Protein AF-K2EAL0-F1 (afdb_monomer)

Structure (mmCIF, N/CA/C/O backbone):
data_AF-K2EAL0-F1
#
_entry.id   AF-K2EAL0-F1
#
loop_
_atom_site.group_PDB
_atom_site.id
_atom_site.type_symbol
_atom_site.label_atom_id
_atom_site.label_alt_id
_atom_site.label_comp_id
_atom_site.label_asym_id
_atom_site.label_entity_id
_atom_site.label_seq_id
_atom_site.pdbx_PDB_ins_code
_atom_site.Cartn_x
_atom_site.Cartn_y
_atom_site.Cartn_z
_atom_site.occupancy
_atom_site.B_iso_o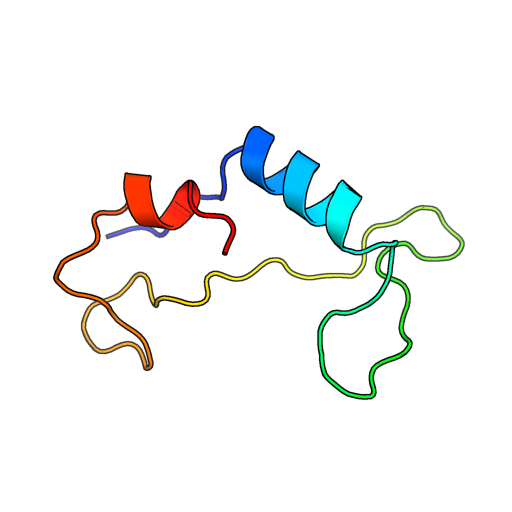r_equiv
_atom_site.auth_seq_id
_atom_site.auth_comp_id
_atom_site.auth_asym_id
_atom_site.auth_atom_id
_atom_site.pdbx_PDB_model_num
ATOM 1 N N . MET A 1 1 ? 15.207 -12.106 -6.164 1.00 60.09 1 MET A N 1
ATOM 2 C CA . MET A 1 1 ? 15.238 -10.677 -5.781 1.00 60.09 1 MET A CA 1
ATOM 3 C C . MET A 1 1 ? 14.310 -10.488 -4.594 1.00 60.09 1 MET A C 1
ATOM 5 O O . MET A 1 1 ? 13.220 -11.045 -4.611 1.00 60.09 1 MET A O 1
ATOM 9 N N . THR A 1 2 ? 14.744 -9.792 -3.545 1.00 69.69 2 THR A N 1
ATOM 10 C CA . THR A 1 2 ? 13.937 -9.611 -2.326 1.00 69.69 2 THR A CA 1
ATOM 11 C C . THR A 1 2 ? 12.954 -8.460 -2.523 1.00 69.69 2 THR A C 1
ATOM 13 O O . THR A 1 2 ? 13.359 -7.360 -2.894 1.00 69.69 2 THR A O 1
ATOM 16 N N . ARG A 1 3 ? 11.660 -8.696 -2.270 1.00 77.12 3 ARG A N 1
ATOM 17 C CA . ARG A 1 3 ? 10.613 -7.666 -2.361 1.00 77.12 3 ARG A CA 1
ATOM 18 C C . ARG A 1 3 ? 10.961 -6.485 -1.447 1.00 77.12 3 ARG A C 1
ATOM 20 O O . ARG A 1 3 ? 11.038 -6.647 -0.232 1.00 77.12 3 ARG A O 1
ATOM 27 N N . LYS A 1 4 ? 11.106 -5.290 -2.026 1.00 85.81 4 LYS A N 1
ATOM 28 C CA . LYS A 1 4 ? 11.252 -4.049 -1.256 1.00 85.81 4 LYS A CA 1
ATOM 29 C C . LYS A 1 4 ? 9.923 -3.647 -0.606 1.00 85.81 4 LYS A C 1
ATOM 31 O O . LYS A 1 4 ? 8.849 -3.865 -1.172 1.00 85.81 4 LYS A O 1
ATOM 36 N N . ALA A 1 5 ? 10.007 -3.036 0.572 1.00 87.38 5 ALA A N 1
ATOM 37 C CA . ALA A 1 5 ? 8.859 -2.406 1.216 1.00 87.38 5 ALA A CA 1
ATOM 38 C C . ALA A 1 5 ? 8.405 -1.152 0.431 1.00 87.38 5 ALA A C 1
ATOM 40 O O . ALA A 1 5 ? 9.263 -0.499 -0.185 1.00 87.38 5 ALA A O 1
ATOM 41 N N . PRO A 1 6 ? 7.103 -0.795 0.462 1.00 90.25 6 PRO A N 1
ATOM 42 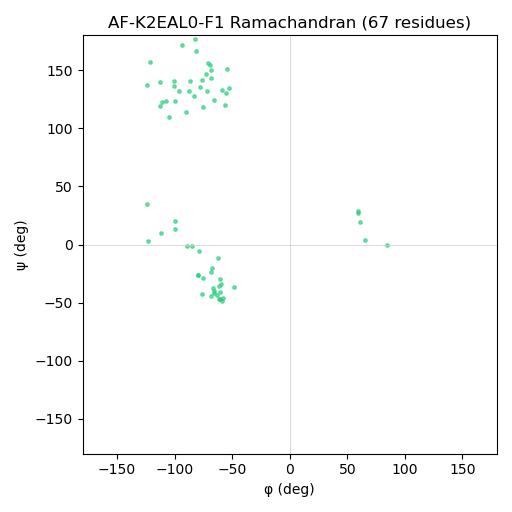C CA . PRO A 1 6 ? 6.606 0.486 -0.047 1.00 90.25 6 PRO A CA 1
ATOM 43 C C . PRO A 1 6 ? 7.338 1.673 0.586 1.00 90.25 6 PRO A C 1
ATOM 45 O O . PRO A 1 6 ? 7.797 1.582 1.728 1.00 90.25 6 PRO A O 1
ATOM 48 N N . THR A 1 7 ? 7.452 2.791 -0.132 1.00 91.62 7 THR A N 1
ATOM 49 C CA . THR A 1 7 ? 8.023 4.008 0.466 1.00 91.62 7 THR A CA 1
ATOM 50 C C . THR A 1 7 ? 7.065 4.621 1.489 1.00 91.62 7 THR A C 1
ATOM 52 O O . THR A 1 7 ? 5.848 4.441 1.422 1.00 91.62 7 THR A O 1
ATOM 55 N N . THR A 1 8 ? 7.604 5.398 2.430 1.00 91.94 8 THR A N 1
ATOM 56 C CA . THR A 1 8 ? 6.800 6.100 3.441 1.00 91.94 8 THR A CA 1
ATOM 57 C C . THR A 1 8 ? 5.789 7.066 2.818 1.00 91.94 8 THR A C 1
ATOM 59 O O . THR A 1 8 ? 4.685 7.209 3.339 1.00 91.94 8 THR A O 1
ATOM 62 N N . ASP A 1 9 ? 6.131 7.700 1.695 1.00 92.56 9 ASP A N 1
ATOM 63 C CA . ASP A 1 9 ? 5.217 8.598 0.980 1.00 92.56 9 ASP A CA 1
ATOM 64 C C . ASP A 1 9 ? 4.018 7.834 0.402 1.00 92.56 9 ASP A C 1
ATOM 66 O O . ASP A 1 9 ? 2.880 8.286 0.525 1.00 92.56 9 ASP A O 1
ATOM 70 N N . ILE A 1 10 ? 4.250 6.628 -0.133 1.00 92.00 10 ILE A N 1
ATOM 71 C CA . ILE A 1 10 ? 3.183 5.740 -0.612 1.00 92.00 10 ILE A CA 1
ATOM 72 C C . ILE A 1 10 ? 2.310 5.256 0.534 1.00 92.00 10 ILE A C 1
ATOM 74 O O . ILE A 1 10 ? 1.088 5.260 0.407 1.00 92.00 10 ILE A O 1
ATOM 78 N N . LEU A 1 11 ? 2.908 4.893 1.670 1.00 91.00 11 LEU A N 1
ATOM 79 C CA . LEU A 1 11 ? 2.142 4.525 2.859 1.00 91.00 11 LEU A CA 1
ATOM 80 C C . LEU A 1 11 ? 1.229 5.679 3.297 1.00 91.00 11 LEU A C 1
ATOM 82 O O . LEU A 1 11 ? 0.032 5.463 3.473 1.00 91.00 11 LEU A O 1
ATOM 86 N N . ARG A 1 12 ? 1.751 6.911 3.395 1.00 92.00 12 ARG A N 1
ATOM 87 C CA . ARG A 1 12 ? 0.953 8.102 3.745 1.00 92.00 12 ARG A CA 1
ATOM 88 C C . ARG A 1 12 ? -0.201 8.331 2.767 1.00 92.00 12 ARG A C 1
ATOM 90 O O . ARG A 1 12 ? -1.330 8.541 3.207 1.00 92.00 12 ARG A O 1
ATOM 9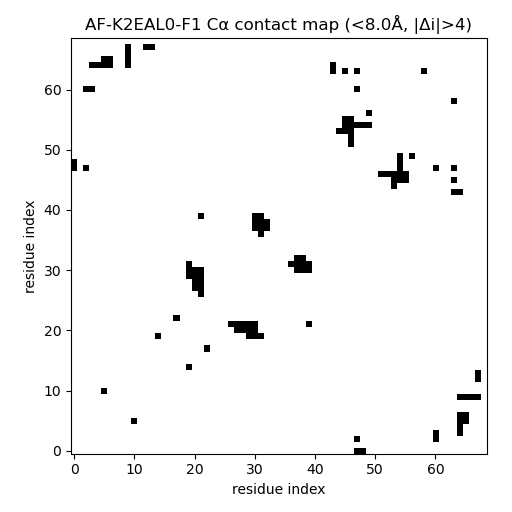7 N N . ALA A 1 13 ? 0.060 8.247 1.463 1.00 92.31 13 ALA A N 1
ATOM 98 C CA . ALA A 1 13 ? -0.967 8.410 0.438 1.00 92.31 13 ALA A CA 1
ATOM 99 C C . ALA A 1 13 ? -2.054 7.322 0.517 1.00 92.31 13 ALA A C 1
ATOM 101 O O . ALA A 1 13 ? -3.240 7.637 0.434 1.00 92.31 13 ALA A O 1
ATOM 102 N N . LEU A 1 14 ? -1.670 6.056 0.719 1.00 91.88 14 LEU A N 1
ATOM 103 C CA . LEU A 1 14 ? -2.613 4.945 0.881 1.00 91.88 14 LEU A CA 1
ATOM 104 C C . LEU A 1 14 ? -3.503 5.141 2.108 1.00 91.88 14 LEU A C 1
ATOM 106 O O . LEU A 1 14 ? -4.720 5.012 1.999 1.00 91.88 14 LEU A O 1
ATOM 110 N N . PHE A 1 15 ? -2.921 5.502 3.253 1.00 90.75 15 PHE A N 1
ATOM 111 C CA . PHE A 1 15 ? -3.695 5.765 4.465 1.00 90.75 15 PHE A CA 1
ATOM 112 C C . PHE A 1 15 ? -4.690 6.910 4.264 1.00 90.75 15 PHE A C 1
ATOM 114 O O . PHE A 1 15 ? -5.872 6.728 4.556 1.00 90.75 15 PHE A O 1
ATOM 121 N N . ALA A 1 16 ? -4.254 8.030 3.681 1.00 92.06 16 ALA A N 1
ATOM 122 C CA . ALA A 1 16 ? -5.121 9.171 3.389 1.00 92.06 16 ALA A CA 1
ATOM 123 C C . ALA A 1 16 ? -6.272 8.823 2.425 1.00 92.06 16 ALA A C 1
ATOM 125 O O . ALA A 1 16 ? -7.400 9.256 2.641 1.00 92.06 16 ALA A O 1
ATOM 126 N N . ARG A 1 17 ? -6.012 8.019 1.383 1.00 91.69 17 ARG A N 1
ATOM 127 C CA . ARG A 1 17 ? -7.029 7.634 0.385 1.00 91.69 17 ARG A CA 1
ATOM 128 C C . ARG A 1 17 ? -7.960 6.516 0.858 1.00 91.69 17 ARG A C 1
ATOM 130 O O . ARG A 1 17 ? -9.080 6.433 0.372 1.00 91.69 17 ARG A O 1
ATOM 137 N N . SER A 1 18 ? -7.516 5.660 1.780 1.00 91.81 18 SER A N 1
ATOM 138 C CA . SER A 1 18 ? -8.291 4.495 2.239 1.00 91.81 18 SER A CA 1
ATOM 139 C C . SER A 1 18 ? -9.538 4.846 3.051 1.00 91.81 18 SER A C 1
ATOM 141 O O . SER A 1 18 ? -10.434 4.018 3.165 1.00 91.81 18 SER A O 1
ATOM 143 N N . GLY A 1 19 ? -9.582 6.026 3.681 1.00 92.19 19 GLY A N 1
ATOM 144 C CA . GLY A 1 19 ? -10.682 6.395 4.577 1.00 92.19 19 GLY A CA 1
ATOM 145 C C . GLY A 1 19 ? -10.862 5.436 5.762 1.00 92.19 19 GLY A C 1
ATOM 146 O O . GLY A 1 19 ? -11.974 5.288 6.253 1.00 92.19 19 GLY A O 1
ATOM 147 N N . ASN A 1 20 ? -9.789 4.756 6.195 1.00 93.75 20 ASN A N 1
ATOM 148 C CA . ASN A 1 20 ? -9.828 3.683 7.198 1.00 93.75 20 ASN A CA 1
ATOM 149 C C . ASN A 1 20 ? -10.686 2.463 6.792 1.00 93.75 20 ASN A C 1
ATOM 151 O O . ASN A 1 20 ? -11.063 1.665 7.646 1.00 93.75 20 ASN A O 1
ATOM 155 N N . GLN A 1 21 ? -10.965 2.285 5.500 1.00 93.81 21 GLN A N 1
ATOM 156 C CA . GLN A 1 21 ? -11.825 1.228 4.977 1.00 93.81 21 GLN A CA 1
ATOM 157 C C . GLN A 1 21 ? -11.017 0.219 4.149 1.00 93.81 21 GLN A C 1
ATOM 159 O O . GLN A 1 21 ? -10.112 0.579 3.393 1.00 93.81 21 GLN A O 1
ATOM 164 N N . CYS A 1 22 ? -11.336 -1.068 4.290 1.00 92.75 22 CYS A N 1
ATOM 165 C CA . CYS A 1 22 ? -10.801 -2.113 3.424 1.00 92.75 22 CYS A CA 1
ATOM 166 C C . CYS A 1 22 ? -11.169 -1.841 1.957 1.00 92.75 22 CYS A C 1
ATOM 168 O O . CYS A 1 22 ? -12.326 -1.587 1.638 1.00 92.75 22 CYS A O 1
ATOM 170 N N . ALA A 1 23 ? -10.189 -1.949 1.058 1.00 91.56 23 ALA A N 1
ATOM 171 C CA . ALA A 1 23 ? -10.385 -1.732 -0.376 1.00 91.56 23 ALA A CA 1
ATOM 172 C C . ALA A 1 23 ? -11.032 -2.926 -1.108 1.00 91.56 23 ALA A C 1
ATOM 174 O O . ALA A 1 23 ? -11.297 -2.840 -2.306 1.00 91.56 23 ALA A O 1
ATOM 175 N N . PHE A 1 24 ? -11.243 -4.060 -0.428 1.00 90.25 24 PHE A N 1
ATOM 176 C CA . PHE A 1 24 ? -11.871 -5.225 -1.047 1.00 90.25 24 PHE A CA 1
ATOM 177 C C . PHE A 1 24 ? -13.369 -4.959 -1.272 1.00 90.25 24 PHE A C 1
ATOM 179 O O . PHE A 1 24 ? -14.038 -4.514 -0.334 1.00 90.25 24 PHE A O 1
ATOM 186 N N . PRO A 1 25 ? -13.921 -5.238 -2.470 1.00 91.25 25 PRO A N 1
ATOM 187 C CA . PRO A 1 25 ? -15.336 -5.015 -2.747 1.00 91.25 25 PRO A CA 1
ATOM 188 C C . PRO A 1 25 ? -16.227 -5.686 -1.700 1.00 91.25 25 PRO A C 1
ATOM 190 O O . PRO A 1 25 ? -15.995 -6.832 -1.321 1.00 91.25 25 PRO A O 1
ATOM 193 N N . SER A 1 26 ? -17.235 -4.958 -1.217 1.00 93.12 26 SER A N 1
ATOM 194 C CA . SER A 1 26 ? -18.180 -5.425 -0.188 1.00 93.12 26 SER A CA 1
ATOM 195 C C . SER A 1 26 ? -17.580 -5.688 1.204 1.00 93.12 26 SER A C 1
ATOM 197 O O . SER A 1 26 ? -18.304 -6.119 2.100 1.00 93.12 26 SER A O 1
ATOM 199 N N . CYS A 1 27 ? -16.293 -5.407 1.432 1.00 92.94 27 CYS A N 1
ATOM 200 C CA . CYS A 1 27 ? -15.696 -5.475 2.761 1.00 92.94 27 CYS A CA 1
ATOM 201 C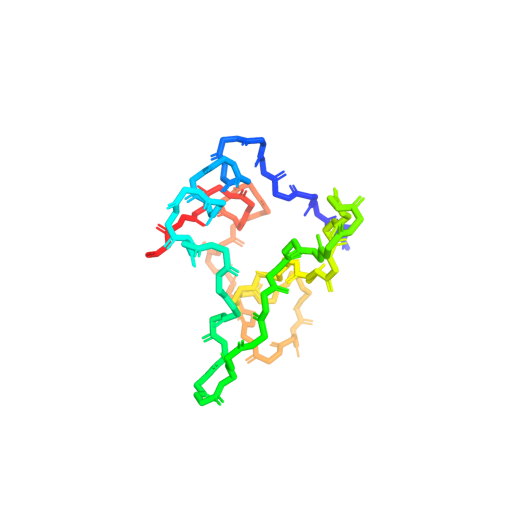 C . CYS A 1 27 ? -15.822 -4.127 3.475 1.00 92.94 27 CYS A C 1
ATOM 203 O O . CYS A 1 27 ? -15.164 -3.161 3.101 1.00 92.94 27 CYS A O 1
ATOM 205 N N . ASN A 1 28 ? -16.598 -4.098 4.562 1.00 93.44 28 ASN A N 1
ATOM 206 C CA . ASN A 1 28 ? -16.797 -2.913 5.407 1.00 93.44 28 ASN A CA 1
ATOM 207 C C . ASN A 1 28 ? -15.926 -2.930 6.681 1.00 93.44 28 ASN A C 1
ATOM 209 O O . ASN A 1 28 ? -16.224 -2.262 7.664 1.00 93.44 28 ASN A O 1
ATOM 213 N N . HIS A 1 29 ? -14.841 -3.713 6.694 1.00 94.38 29 HIS A N 1
ATOM 214 C CA . HIS A 1 29 ? -13.957 -3.800 7.858 1.00 94.38 29 HIS A CA 1
ATOM 215 C C . HIS A 1 29 ? -13.024 -2.587 7.953 1.00 94.38 29 HIS A C 1
ATOM 217 O O . HIS A 1 29 ? -12.416 -2.196 6.953 1.00 94.38 29 HIS A O 1
ATOM 223 N N . HIS A 1 30 ? -12.875 -2.026 9.153 1.00 95.12 30 HIS A N 1
ATOM 224 C CA . HIS A 1 30 ? -11.958 -0.914 9.388 1.00 95.12 30 HIS A CA 1
ATOM 225 C C . HIS A 1 30 ? -10.500 -1.377 9.440 1.00 95.12 30 HIS A C 1
ATOM 227 O O . HIS A 1 30 ? -10.183 -2.414 10.020 1.00 95.12 30 HIS A O 1
ATOM 233 N N . LEU A 1 31 ? -9.594 -0.581 8.874 1.00 94.81 31 LEU A N 1
ATOM 234 C CA . LEU A 1 31 ? -8.160 -0.884 8.878 1.00 94.81 31 LEU A CA 1
ATOM 235 C C . LEU A 1 31 ? -7.506 -0.637 10.244 1.00 94.81 31 LEU A C 1
ATOM 237 O O . LEU A 1 31 ? -6.528 -1.302 10.583 1.00 94.81 31 LEU A O 1
ATOM 241 N N . ILE A 1 32 ? -8.040 0.305 11.017 1.00 94.88 32 ILE A N 1
ATOM 242 C CA . ILE A 1 32 ? -7.674 0.607 12.399 1.00 94.88 32 ILE A CA 1
ATOM 243 C C . ILE A 1 32 ? -8.794 0.111 13.312 1.00 94.88 32 ILE A C 1
ATOM 245 O O . ILE A 1 32 ? -9.955 0.499 13.159 1.00 94.88 32 ILE A O 1
ATOM 249 N N . ASN A 1 33 ? -8.445 -0.749 14.268 1.00 92.69 33 ASN A N 1
ATOM 250 C CA . ASN A 1 33 ? -9.399 -1.303 15.225 1.00 92.69 33 ASN A CA 1
ATOM 251 C C . ASN A 1 33 ? -9.675 -0.345 16.407 1.00 92.69 33 ASN A C 1
ATOM 253 O O . ASN A 1 33 ? -9.043 0.696 16.563 1.00 92.69 33 ASN A O 1
ATOM 257 N N . HIS A 1 34 ? -10.587 -0.740 17.300 1.00 93.94 34 HIS A N 1
ATOM 258 C CA . HIS A 1 34 ? -10.959 0.018 18.506 1.00 93.94 34 HIS A CA 1
ATOM 259 C C . HIS A 1 34 ? -9.815 0.221 19.523 1.00 93.94 34 HIS A C 1
ATOM 261 O O . HIS A 1 34 ? -9.958 1.006 20.454 1.00 93.94 34 HIS A O 1
ATOM 267 N N . LYS A 1 35 ? -8.689 -0.485 19.366 1.00 96.38 35 LYS A N 1
ATOM 268 C CA . LYS A 1 35 ? -7.468 -0.333 20.174 1.00 96.38 35 LYS A CA 1
ATOM 269 C C . LYS A 1 35 ? -6.407 0.518 19.468 1.00 96.38 35 LYS A C 1
ATOM 271 O O . LYS A 1 35 ? -5.252 0.501 19.883 1.00 96.38 35 LYS A O 1
ATOM 276 N N . ASN A 1 36 ? -6.771 1.225 18.396 1.00 93.25 36 ASN A N 1
ATOM 277 C CA . ASN A 1 36 ? -5.863 2.004 17.551 1.00 93.25 36 ASN A CA 1
ATOM 278 C C . ASN A 1 36 ? -4.745 1.172 16.895 1.00 93.25 36 ASN A C 1
ATOM 280 O O . ASN A 1 36 ? -3.661 1.684 16.621 1.00 93.25 36 ASN A O 1
ATOM 284 N N . GLN A 1 37 ? -4.989 -0.113 16.628 1.00 94.81 37 GLN A N 1
ATOM 285 C CA . GLN A 1 37 ? -4.028 -0.992 15.957 1.00 94.81 37 GLN A CA 1
ATOM 286 C C . GLN A 1 37 ? -4.394 -1.156 14.484 1.00 94.81 37 GLN A C 1
ATOM 288 O O . GLN A 1 37 ? -5.559 -1.390 14.153 1.00 94.81 37 GLN A O 1
ATOM 293 N N . PHE A 1 38 ? -3.391 -1.087 13.608 1.00 92.69 38 PHE A N 1
ATOM 294 C CA . PHE A 1 38 ? -3.554 -1.396 12.191 1.00 92.69 38 PHE A CA 1
ATOM 295 C C . PHE A 1 38 ? -3.643 -2.909 11.976 1.00 92.69 38 PHE A C 1
ATOM 297 O O . PHE A 1 38 ? -2.707 -3.640 12.290 1.00 92.69 38 PHE A O 1
ATOM 304 N N . VAL A 1 39 ? -4.776 -3.366 11.442 1.00 92.88 39 VAL A N 1
ATOM 305 C CA . VAL A 1 39 ? -5.108 -4.787 11.226 1.00 92.88 39 VAL A CA 1
ATOM 306 C C . VAL A 1 39 ? -5.165 -5.170 9.741 1.00 92.88 39 VAL A C 1
ATOM 308 O O . VAL A 1 39 ? -5.597 -6.265 9.392 1.00 92.88 39 VAL A O 1
ATOM 311 N N . GLY A 1 40 ? -4.726 -4.276 8.852 1.00 90.19 40 GLY A N 1
ATOM 312 C CA . GLY A 1 40 ? -4.675 -4.510 7.410 1.00 90.19 40 GLY A CA 1
ATOM 313 C C . GLY A 1 40 ? -3.329 -5.041 6.909 1.00 90.19 40 GLY A C 1
ATOM 314 O O . GLY A 1 40 ? -2.320 -5.048 7.612 1.00 90.19 40 GLY A O 1
ATOM 315 N N . GLN A 1 41 ? -3.301 -5.429 5.633 1.00 89.69 41 GLN A N 1
ATOM 316 C CA . GLN A 1 41 ? -2.069 -5.695 4.893 1.00 89.69 41 GLN A CA 1
ATOM 317 C C . GLN A 1 41 ? -2.019 -4.839 3.631 1.00 89.69 41 GLN A C 1
ATOM 319 O O . GLN A 1 41 ? -3.007 -4.709 2.911 1.00 89.69 41 GLN A O 1
ATOM 324 N N . ILE A 1 42 ? -0.843 -4.280 3.349 1.00 89.12 42 ILE A N 1
ATOM 325 C CA . ILE A 1 42 ? -0.582 -3.525 2.123 1.00 89.12 42 ILE A CA 1
ATOM 326 C C . ILE A 1 42 ? 0.158 -4.441 1.146 1.00 89.12 42 ILE A C 1
ATOM 328 O O . ILE A 1 42 ? 1.221 -4.997 1.450 1.00 89.12 42 ILE A O 1
ATOM 332 N N . CYS A 1 43 ? -0.405 -4.605 -0.047 1.00 83.94 43 CYS A N 1
ATOM 333 C CA . CYS A 1 43 ? 0.148 -5.442 -1.105 1.00 83.94 43 CYS A CA 1
ATOM 334 C C . CYS A 1 43 ? 0.408 -4.633 -2.379 1.00 83.94 43 CYS A C 1
ATOM 336 O O . CYS A 1 43 ? -0.163 -3.566 -2.590 1.00 83.94 43 CYS A O 1
ATOM 338 N N . HIS A 1 44 ? 1.316 -5.142 -3.211 1.00 85.31 44 HIS A N 1
ATOM 339 C CA . HIS A 1 44 ? 1.531 -4.603 -4.549 1.00 85.31 44 HIS A CA 1
ATOM 340 C C . HIS A 1 44 ? 0.551 -5.276 -5.509 1.00 85.31 44 HIS A C 1
ATOM 342 O O . HIS A 1 44 ? 0.331 -6.482 -5.408 1.00 85.31 44 HIS A O 1
ATOM 348 N N . ILE A 1 45 ? -0.000 -4.500 -6.442 1.00 84.06 45 ILE A N 1
ATOM 349 C CA . ILE A 1 45 ? -0.837 -5.028 -7.526 1.00 84.06 45 ILE A CA 1
ATOM 350 C C . ILE A 1 45 ? 0.019 -5.860 -8.485 1.00 84.06 45 ILE A C 1
ATOM 352 O O . ILE A 1 45 ? -0.384 -6.948 -8.879 1.00 84.06 45 ILE A O 1
ATOM 356 N N . GLU A 1 46 ? 1.200 -5.356 -8.845 1.00 86.94 46 GLU A N 1
ATOM 357 C CA . GLU A 1 46 ? 2.151 -6.053 -9.709 1.00 86.94 46 GLU A CA 1
ATOM 358 C C . GLU A 1 46 ? 3.062 -6.956 -8.869 1.00 86.94 46 GLU A C 1
ATOM 360 O O . GLU A 1 46 ? 3.606 -6.549 -7.834 1.00 86.94 46 GLU A O 1
ATOM 365 N N . ALA A 1 47 ? 3.224 -8.204 -9.308 1.00 85.62 47 ALA A N 1
ATOM 366 C CA . ALA A 1 47 ? 4.034 -9.177 -8.590 1.00 85.62 47 ALA A CA 1
ATOM 367 C C . ALA A 1 47 ? 5.521 -8.795 -8.650 1.00 85.62 47 ALA A C 1
ATOM 369 O O . ALA A 1 47 ? 6.022 -8.317 -9.665 1.00 85.62 47 ALA A O 1
ATOM 370 N N . ALA A 1 48 ? 6.246 -9.033 -7.555 1.00 85.38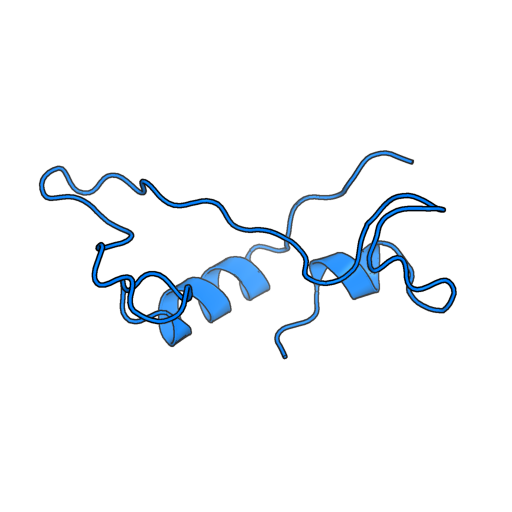 48 ALA A N 1
ATOM 371 C CA . ALA A 1 48 ? 7.679 -8.745 -7.489 1.00 85.38 48 ALA A CA 1
ATOM 372 C C . ALA A 1 48 ? 8.548 -9.824 -8.158 1.00 85.38 48 ALA A C 1
ATOM 374 O O . ALA A 1 48 ? 9.659 -9.533 -8.593 1.00 85.38 48 ALA A O 1
ATOM 375 N N . ASN A 1 49 ? 8.050 -11.060 -8.227 1.00 84.94 49 ASN A N 1
ATOM 376 C CA . ASN A 1 49 ? 8.788 -12.204 -8.751 1.00 84.94 49 ASN A CA 1
ATOM 377 C C . ASN A 1 49 ? 8.368 -12.509 -10.187 1.00 84.94 49 ASN A C 1
ATOM 379 O O . ASN A 1 49 ? 7.176 -12.482 -10.500 1.00 84.94 49 ASN A O 1
ATOM 383 N N . VAL A 1 50 ? 9.347 -12.871 -11.018 1.00 84.62 50 VAL A N 1
ATOM 384 C CA . VAL A 1 50 ? 9.110 -13.425 -12.357 1.00 84.62 50 VAL A CA 1
ATOM 385 C C . VAL A 1 50 ? 8.206 -14.653 -12.228 1.00 84.62 50 VAL A C 1
ATOM 387 O O . VAL A 1 50 ? 8.457 -15.514 -11.386 1.00 84.62 50 VAL A O 1
ATOM 390 N N . GLY A 1 51 ? 7.144 -14.712 -13.033 1.00 84.19 51 GLY A N 1
ATOM 391 C CA . GLY A 1 51 ? 6.150 -15.791 -12.992 1.00 84.19 51 GLY A CA 1
ATOM 392 C C . GLY A 1 51 ? 5.028 -15.614 -11.960 1.00 84.19 51 GLY A C 1
ATOM 393 O O . GLY A 1 51 ? 4.145 -16.461 -11.888 1.00 84.19 51 GLY A O 1
ATOM 394 N N . GLY A 1 52 ? 5.018 -14.530 -11.174 1.00 84.69 52 GLY A N 1
ATOM 395 C CA . GLY A 1 52 ? 3.854 -14.176 -10.354 1.00 84.69 52 GLY A CA 1
ATOM 396 C C . GLY A 1 52 ? 2.664 -13.717 -11.207 1.00 84.69 52 GLY A C 1
ATOM 397 O O . GLY A 1 52 ? 2.861 -13.183 -12.296 1.00 84.69 52 GLY A O 1
ATOM 398 N N . GLU A 1 53 ? 1.439 -13.866 -10.686 1.00 84.88 53 GLU A N 1
ATOM 399 C CA . GLU A 1 53 ? 0.174 -13.663 -11.429 1.00 84.88 53 GLU A CA 1
ATOM 400 C C . GLU A 1 53 ? 0.102 -12.355 -12.229 1.00 84.88 53 GLU A C 1
ATOM 402 O O . GLU A 1 53 ? -0.460 -12.313 -13.319 1.00 84.88 53 GLU A O 1
ATOM 407 N N . ARG A 1 54 ? 0.667 -11.275 -11.680 1.00 86.62 54 ARG A N 1
ATOM 408 C CA . ARG A 1 54 ? 0.671 -9.930 -12.276 1.00 86.62 54 ARG A CA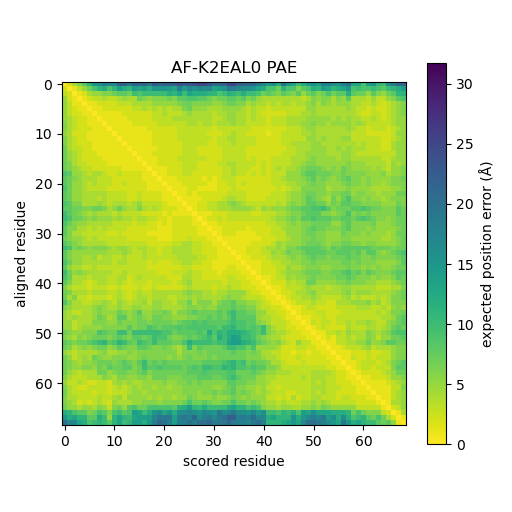 1
ATOM 409 C C . ARG A 1 54 ? 2.090 -9.383 -12.428 1.00 86.62 54 ARG A C 1
ATOM 411 O O . ARG A 1 54 ? 2.331 -8.208 -12.163 1.00 86.62 54 ARG A O 1
ATOM 418 N N . TYR A 1 55 ? 3.067 -10.238 -12.726 1.00 88.50 55 TYR A N 1
ATOM 419 C CA . TYR A 1 55 ? 4.445 -9.790 -12.929 1.00 88.50 55 TYR A CA 1
ATOM 420 C C . TYR A 1 55 ? 4.542 -8.900 -14.171 1.00 88.50 55 TYR A C 1
ATOM 422 O O . TYR A 1 55 ? 4.176 -9.320 -15.267 1.00 88.50 55 TYR A O 1
ATOM 430 N N . ASN A 1 56 ? 5.066 -7.685 -14.001 1.00 87.19 56 ASN A N 1
ATOM 431 C CA . ASN A 1 56 ? 5.315 -6.770 -15.104 1.00 87.19 56 ASN A CA 1
ATOM 432 C C . ASN A 1 56 ? 6.824 -6.708 -15.419 1.00 87.19 56 ASN A C 1
ATOM 434 O O . ASN A 1 56 ? 7.578 -6.122 -14.636 1.00 87.19 56 ASN A O 1
ATOM 438 N N . PRO A 1 57 ? 7.284 -7.263 -16.559 1.00 88.00 57 PRO A N 1
ATOM 439 C CA . PRO A 1 57 ? 8.701 -7.266 -16.920 1.00 88.00 57 PRO A CA 1
ATOM 440 C C . PRO A 1 57 ? 9.255 -5.868 -17.225 1.00 88.00 57 PRO A C 1
ATOM 442 O O . PRO A 1 57 ? 10.464 -5.669 -17.151 1.00 88.00 57 PRO A O 1
ATOM 445 N N . SER A 1 58 ? 8.404 -4.884 -17.540 1.00 88.75 58 SER A N 1
ATOM 446 C CA . SER A 1 58 ? 8.843 -3.512 -17.819 1.00 88.75 58 SER A CA 1
ATOM 447 C C . SER A 1 58 ? 9.006 -2.656 -16.557 1.00 88.75 58 SER A C 1
ATOM 449 O O . SER A 1 58 ? 9.336 -1.475 -16.664 1.00 88.75 58 SER A O 1
ATOM 451 N N . GLN A 1 59 ? 8.728 -3.203 -15.369 1.00 85.81 59 GLN A N 1
ATOM 452 C CA . GLN A 1 59 ? 8.739 -2.468 -14.109 1.00 85.81 59 GLN A CA 1
ATOM 453 C C . GLN A 1 59 ? 9.897 -2.908 -13.208 1.00 85.81 59 GLN A C 1
ATOM 455 O O . GLN A 1 59 ? 9.979 -4.061 -12.774 1.00 85.81 59 GLN A O 1
ATOM 460 N N . ASN A 1 60 ? 10.747 -1.953 -12.832 1.00 87.19 60 ASN A N 1
ATOM 461 C CA . ASN A 1 60 ? 11.801 -2.196 -11.850 1.00 87.19 60 ASN A CA 1
ATOM 462 C C . ASN A 1 60 ? 11.283 -2.124 -10.396 1.00 87.19 60 ASN A C 1
ATOM 464 O O . ASN A 1 60 ? 10.189 -1.633 -10.112 1.00 87.19 60 ASN A O 1
ATOM 468 N N . ASP A 1 61 ? 12.092 -2.598 -9.448 1.00 83.94 61 ASP A N 1
ATOM 469 C CA . ASP A 1 61 ? 11.717 -2.665 -8.028 1.00 83.94 61 ASP A CA 1
ATOM 470 C C . ASP A 1 61 ? 11.401 -1.299 -7.399 1.00 83.94 61 ASP A C 1
ATOM 472 O O . ASP A 1 61 ? 10.586 -1.224 -6.478 1.00 83.94 61 ASP A O 1
ATOM 476 N N . GLU A 1 62 ? 12.028 -0.223 -7.880 1.00 84.75 62 GLU A N 1
ATOM 477 C CA . GLU A 1 62 ? 11.805 1.125 -7.355 1.00 84.75 62 GLU A CA 1
ATOM 478 C C . GLU A 1 62 ? 10.479 1.702 -7.853 1.00 84.75 62 GLU A C 1
ATOM 480 O O . GLU A 1 62 ? 9.691 2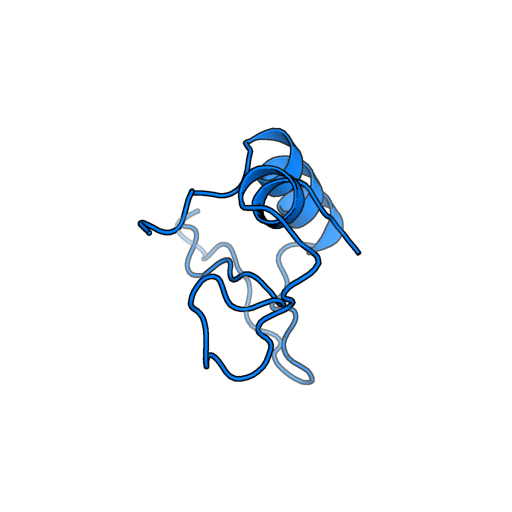.232 -7.074 1.00 84.75 62 GLU A O 1
ATOM 485 N N . GLN A 1 63 ? 10.171 1.507 -9.134 1.00 85.12 63 GLN A N 1
ATOM 486 C CA . GLN A 1 63 ? 8.870 1.832 -9.714 1.00 85.12 63 GLN A CA 1
ATOM 487 C C . GLN A 1 63 ? 7.745 1.032 -9.047 1.00 85.12 63 GLN A 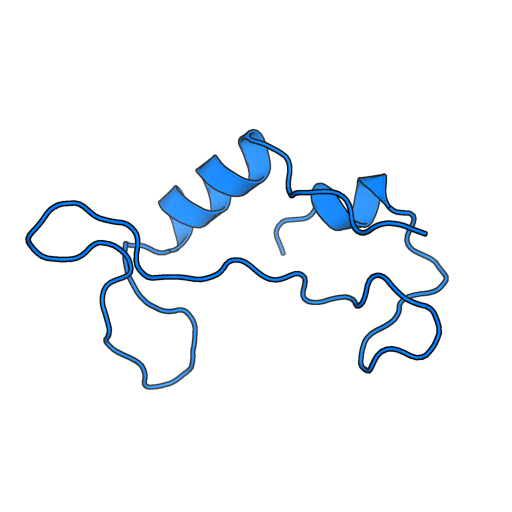C 1
ATOM 489 O O . GLN A 1 63 ? 6.651 1.552 -8.853 1.00 85.12 63 GLN A O 1
ATOM 494 N N . ARG A 1 64 ? 7.999 -0.224 -8.659 1.00 86.38 64 ARG A N 1
ATOM 495 C CA . ARG A 1 64 ? 6.996 -1.072 -7.997 1.00 86.38 64 ARG A CA 1
ATOM 496 C C . ARG A 1 64 ? 6.599 -0.573 -6.615 1.00 86.38 64 ARG A C 1
ATOM 498 O O . ARG A 1 64 ? 5.431 -0.648 -6.251 1.00 86.38 64 ARG A O 1
ATOM 505 N N . ARG A 1 65 ? 7.556 -0.042 -5.853 1.00 84.50 65 ARG A N 1
ATOM 506 C CA . ARG A 1 65 ? 7.330 0.439 -4.480 1.00 84.50 65 ARG A CA 1
ATOM 507 C C . ARG A 1 65 ? 6.912 1.912 -4.382 1.00 84.50 65 ARG A C 1
ATOM 509 O O . ARG A 1 65 ? 6.729 2.388 -3.263 1.00 84.50 65 ARG A O 1
ATOM 516 N N . SER A 1 66 ? 6.811 2.622 -5.513 1.00 81.81 66 SER A N 1
ATOM 517 C CA . SER A 1 66 ? 6.589 4.080 -5.597 1.00 81.81 66 SER A CA 1
ATOM 518 C C . SER A 1 66 ? 5.351 4.504 -6.403 1.00 81.81 66 SER A C 1
ATOM 520 O O . SER A 1 66 ? 5.111 5.699 -6.554 1.00 81.81 66 SER A O 1
ATOM 522 N N . LYS A 1 67 ? 4.539 3.569 -6.914 1.00 71.12 67 LYS A N 1
AT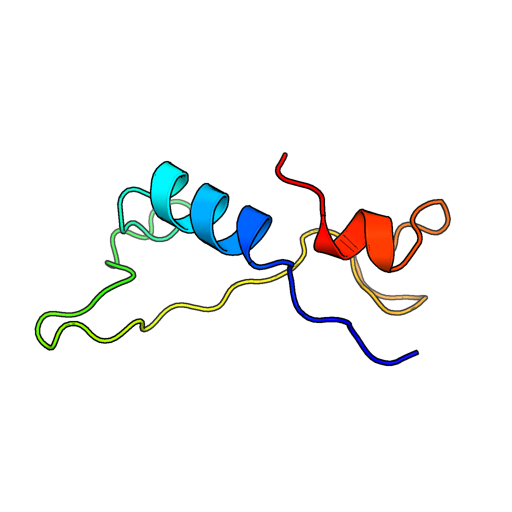OM 523 C CA . LYS A 1 67 ? 3.306 3.901 -7.645 1.00 71.12 67 LYS A CA 1
ATOM 524 C C . LYS A 1 67 ? 2.074 3.848 -6.742 1.00 71.12 67 LYS A C 1
ATOM 526 O O . LYS A 1 67 ? 1.843 2.851 -6.062 1.00 71.12 67 LYS A O 1
ATOM 531 N N . VAL A 1 68 ? 1.249 4.892 -6.810 1.00 57.59 68 VAL A N 1
ATOM 532 C CA . VAL A 1 68 ? -0.164 4.848 -6.409 1.00 57.59 68 VAL A CA 1
ATOM 533 C C . VAL A 1 68 ? -0.971 5.018 -7.690 1.00 57.59 68 VAL A C 1
ATOM 535 O O . VAL A 1 68 ? -0.793 6.022 -8.375 1.00 57.59 68 VAL A O 1
ATOM 538 N N . TYR A 1 69 ? -1.785 4.024 -8.040 1.00 57.59 69 TYR A N 1
ATOM 539 C CA . TYR A 1 69 ? -2.732 4.128 -9.152 1.00 57.59 69 TYR A CA 1
ATOM 540 C C . TYR A 1 69 ? -3.988 4.901 -8.718 1.00 57.59 69 TYR A C 1
ATOM 542 O O . TYR A 1 69 ? -4.313 4.911 -7.502 1.00 57.59 69 TYR A O 1
#

Solvent-accessible surface area (backbone atoms only — not comparable to full-atom values): 4610 Å² total; per-residue (Å²): 134,82,80,73,73,65,40,72,68,51,50,52,52,49,56,69,71,40,74,51,42,45,87,52,87,96,44,86,50,57,30,52,45,100,83,74,43,78,75,68,84,91,78,69,85,53,35,85,46,90,88,37,99,44,42,51,92,92,57,53,76,65,61,63,30,67,66,81,133

Foldseek 3Di:
DDQDAADPVVVVVCVVVCVQADPPPPGRDGQQDPVRDGPDDDDFPADPDDPPPRHDPVDDNVNRRYDDD

Radius of gyration: 13.7 Å; Cα contacts (8 Å, |Δi|>4): 61; chains: 1; bounding box: 33×25×38 Å

pLDDT: mean 87.55, std 7.99, range [57.59, 96.38]

Secondary structure (DSSP, 8-state):
-PPPPPPHHHHHHHHHHHTTB--STT---BSB-TTS-B------SSBSSTTSTTB-TT--HHHHTT---

Mean predicted aligned error: 4.93 Å

Sequence (69 aa):
MTRKAPTTDILRALFARSGNQCAFPSCNHHLINHKNQFVGQICHIEAANVGGERYNPSQNDEQRRSKVY